Protein AF-A0A426UTX4-F1 (afdb_monomer)

Secondary structure (DSSP, 8-state):
----PPPSS-TTT----EEEE---TT-S---SSEEEETTT--EEE-----PPPPP-PPPP--PPPP-

Solvent-accessible surface area (backbone atoms only — not comparable to full-atom values): 4831 Å² total; per-residue (Å²): 132,90,77,78,84,74,77,70,52,38,95,85,80,63,50,62,63,64,41,85,33,79,57,56,96,86,45,96,56,89,56,75,75,21,32,31,28,73,88,79,69,47,76,48,66,83,80,91,88,78,82,80,77,82,81,84,73,74,77,75,83,80,68,83,79,83,132

Sequence (67 aa):
MSARVVPYYCPYCGEEDLRPYEADDDSDVEIRGGWHCADCTRVFAVKYHGMAAAPTYAAPPTGPAPE

Structure (mmCIF, N/CA/C/O backbone):
data_AF-A0A426UTX4-F1
#
_entry.id   AF-A0A426UTX4-F1
#
loop_
_atom_site.group_PDB
_atom_site.id
_atom_site.type_symbol
_atom_site.label_atom_id
_atom_site.label_alt_id
_atom_site.label_comp_id
_atom_site.label_asym_id
_atom_site.label_entity_id
_atom_site.label_seq_id
_atom_site.pdbx_PDB_ins_code
_atom_site.Cartn_x
_atom_site.Cartn_y
_atom_site.Cartn_z
_atom_site.occupancy
_atom_site.B_iso_or_equiv
_atom_site.auth_seq_id
_atom_site.auth_comp_id
_atom_site.auth_asym_id
_atom_site.auth_atom_id
_atom_site.pdbx_PDB_model_num
ATOM 1 N N . MET A 1 1 ? 8.868 -19.341 10.572 1.00 41.31 1 MET A N 1
ATOM 2 C CA . MET A 1 1 ? 7.922 -18.717 9.622 1.00 41.31 1 MET A CA 1
ATOM 3 C C . MET A 1 1 ? 8.528 -17.417 9.117 1.00 41.31 1 MET A C 1
ATOM 5 O O . MET A 1 1 ? 8.630 -16.478 9.891 1.00 41.31 1 MET A O 1
ATOM 9 N N . SER A 1 2 ? 8.979 -17.365 7.861 1.00 50.94 2 SER A N 1
ATOM 10 C CA . SER A 1 2 ? 9.320 -16.101 7.192 1.00 50.94 2 SER A CA 1
ATOM 11 C C . SER A 1 2 ? 8.041 -15.586 6.529 1.00 50.94 2 SER A C 1
ATOM 13 O O . SER A 1 2 ? 7.803 -15.820 5.350 1.00 50.94 2 SER A O 1
ATOM 15 N N . ALA A 1 3 ? 7.129 -15.025 7.324 1.00 54.38 3 ALA A N 1
ATOM 16 C CA . ALA A 1 3 ? 5.889 -14.480 6.784 1.00 54.38 3 ALA A CA 1
ATOM 17 C C . ALA A 1 3 ? 6.190 -13.091 6.206 1.00 54.38 3 ALA A C 1
ATOM 19 O O . ALA A 1 3 ? 6.277 -12.110 6.942 1.00 54.38 3 ALA A O 1
ATOM 20 N N . ARG A 1 4 ? 6.398 -13.010 4.888 1.00 66.81 4 ARG A N 1
ATOM 21 C CA . ARG A 1 4 ? 6.312 -11.739 4.161 1.00 66.81 4 ARG A CA 1
ATOM 22 C C . ARG A 1 4 ? 4.833 -11.369 4.130 1.00 66.81 4 ARG A C 1
ATOM 24 O O . ARG A 1 4 ? 4.044 -12.087 3.525 1.00 66.81 4 ARG A O 1
ATOM 31 N N . VAL A 1 5 ? 4.446 -10.318 4.848 1.00 74.56 5 VAL A N 1
ATOM 32 C CA . VAL A 1 5 ? 3.067 -9.825 4.798 1.00 74.56 5 VAL A CA 1
ATOM 33 C C . VAL A 1 5 ? 2.808 -9.310 3.388 1.00 74.56 5 VAL A C 1
ATOM 35 O O . VAL A 1 5 ? 3.572 -8.490 2.879 1.00 74.56 5 VAL A O 1
ATOM 38 N N . VAL A 1 6 ? 1.745 -9.811 2.770 1.00 82.62 6 VAL A N 1
ATOM 39 C CA . VAL A 1 6 ? 1.242 -9.312 1.492 1.00 82.62 6 VAL A CA 1
ATOM 40 C C . VAL A 1 6 ? 0.171 -8.265 1.808 1.00 82.62 6 VAL A C 1
ATOM 42 O O . VAL A 1 6 ? -0.757 -8.578 2.559 1.00 82.62 6 VAL A O 1
ATOM 45 N N . PRO A 1 7 ? 0.293 -7.018 1.320 1.00 88.69 7 PRO A N 1
ATOM 46 C CA . PRO A 1 7 ? -0.811 -6.072 1.377 1.00 88.69 7 PRO A CA 1
ATOM 47 C C . PRO A 1 7 ? -1.960 -6.587 0.502 1.00 88.69 7 PRO A C 1
ATOM 49 O O . PRO A 1 7 ? -1.725 -7.024 -0.618 1.00 88.69 7 PRO A O 1
ATOM 52 N N . TYR A 1 8 ? -3.192 -6.542 1.011 1.00 93.19 8 TYR A N 1
ATOM 53 C CA . TYR A 1 8 ? -4.371 -6.985 0.254 1.00 93.19 8 TYR A CA 1
ATOM 54 C C . TYR A 1 8 ? -4.943 -5.886 -0.650 1.00 93.19 8 TYR A C 1
ATOM 56 O O . TYR A 1 8 ? -5.496 -6.196 -1.692 1.00 93.19 8 TYR A O 1
ATOM 64 N N . TYR A 1 9 ? -4.761 -4.612 -0.283 1.00 96.44 9 TYR A N 1
ATOM 65 C CA . TYR A 1 9 ? -5.300 -3.462 -1.011 1.00 96.44 9 TYR A CA 1
ATOM 66 C C . TYR A 1 9 ? -4.215 -2.424 -1.289 1.00 96.44 9 TYR A C 1
ATOM 68 O O . TYR A 1 9 ? -3.377 -2.134 -0.425 1.00 96.44 9 TYR A O 1
ATOM 76 N N . CYS A 1 10 ? -4.262 -1.817 -2.473 1.00 96.88 10 CYS A N 1
ATOM 77 C CA . CYS A 1 10 ? -3.448 -0.659 -2.812 1.00 96.88 10 CYS A CA 1
ATOM 78 C C . CYS A 1 10 ? -3.804 0.518 -1.885 1.00 96.88 10 CYS A C 1
ATOM 80 O O . CYS A 1 10 ? -4.951 0.969 -1.907 1.00 96.88 10 CYS A O 1
ATOM 82 N N . PRO A 1 11 ? -2.851 1.102 -1.133 1.00 96.25 11 PRO A N 1
ATOM 83 C CA . PRO A 1 11 ? -3.142 2.211 -0.219 1.00 96.25 11 PRO A CA 1
ATOM 84 C C . PRO A 1 11 ? -3.539 3.511 -0.937 1.00 96.25 11 PRO A C 1
ATOM 86 O O . PRO A 1 11 ? -3.926 4.475 -0.282 1.00 96.25 11 PRO A O 1
ATOM 89 N N . TYR A 1 12 ? -3.431 3.551 -2.269 1.00 97.12 12 TYR A N 1
ATOM 90 C CA . TYR 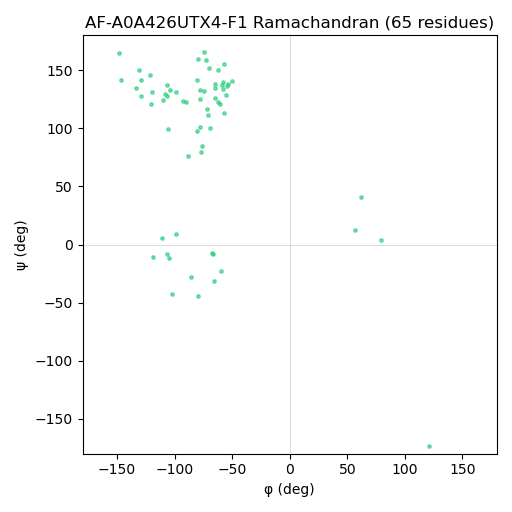A 1 12 ? -3.753 4.722 -3.081 1.00 97.12 12 TYR A CA 1
ATOM 91 C C . TYR A 1 12 ? -5.106 4.619 -3.793 1.00 97.12 12 TYR A C 1
ATOM 93 O O . TYR A 1 12 ? -5.824 5.612 -3.832 1.00 97.12 12 TYR A O 1
ATOM 101 N N . CYS A 1 13 ? -5.456 3.461 -4.367 1.00 97.88 13 CYS A N 1
ATOM 102 C CA . CYS A 1 13 ? -6.698 3.294 -5.139 1.00 97.88 13 CYS A CA 1
ATOM 103 C C . CYS A 1 13 ? -7.668 2.246 -4.580 1.00 97.88 13 CYS A C 1
ATOM 105 O O . CYS A 1 13 ? -8.805 2.208 -5.026 1.00 97.88 13 CYS A O 1
ATOM 107 N N . GLY A 1 14 ? -7.255 1.429 -3.606 1.00 97.56 14 GLY A N 1
ATOM 108 C CA . GLY A 1 14 ? -8.109 0.397 -3.014 1.00 97.56 14 GLY A CA 1
ATOM 109 C C . 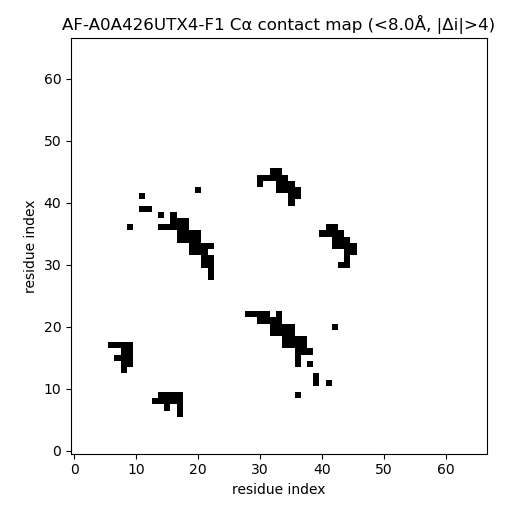GLY A 1 14 ? -8.257 -0.885 -3.838 1.00 97.56 14 GLY A C 1
ATOM 110 O O . GLY A 1 14 ? -8.986 -1.765 -3.408 1.00 97.56 14 GLY A O 1
ATOM 111 N N . GLU A 1 15 ? -7.560 -1.016 -4.969 1.00 98.19 15 GLU A N 1
ATOM 112 C CA . GLU A 1 15 ? -7.589 -2.227 -5.806 1.00 98.19 15 GLU A CA 1
ATOM 113 C C . GLU A 1 15 ? -6.684 -3.342 -5.258 1.00 98.19 15 GLU A C 1
ATOM 115 O O . GLU A 1 15 ? -5.757 -3.083 -4.481 1.00 98.19 15 GLU A O 1
ATOM 120 N N . GLU A 1 16 ? -6.946 -4.582 -5.675 1.00 97.06 16 GLU A N 1
ATOM 121 C CA . GLU A 1 16 ? -6.333 -5.801 -5.118 1.00 97.06 16 GLU A CA 1
ATOM 122 C C . GLU A 1 16 ? -5.246 -6.434 -6.018 1.00 97.06 16 GLU A C 1
ATOM 124 O O . GLU A 1 16 ? -4.499 -7.290 -5.537 1.00 97.06 16 GLU A O 1
ATOM 129 N N . ASP A 1 17 ? -5.089 -6.029 -7.295 1.00 96.12 17 ASP A N 1
ATOM 130 C CA . ASP A 1 17 ? -4.015 -6.547 -8.178 1.00 96.12 17 ASP A CA 1
ATOM 131 C C . ASP A 1 17 ? -2.662 -5.902 -7.826 1.00 96.12 17 ASP A C 1
ATOM 133 O O . ASP A 1 17 ? -2.190 -4.938 -8.443 1.00 96.12 17 ASP A O 1
ATOM 137 N N . LEU A 1 18 ? -2.053 -6.439 -6.766 1.00 96.31 18 LEU A N 1
ATOM 138 C CA . LEU A 1 18 ? -0.741 -6.065 -6.253 1.00 96.31 18 LEU A CA 1
ATOM 139 C C . LEU A 1 18 ? 0.294 -7.140 -6.585 1.00 96.31 18 LEU A C 1
ATOM 141 O O . LEU A 1 18 ? 0.140 -8.315 -6.248 1.00 96.31 18 LEU A O 1
ATOM 145 N N . ARG A 1 19 ? 1.404 -6.723 -7.196 1.00 94.75 19 ARG A N 1
ATOM 146 C CA . ARG A 1 19 ? 2.494 -7.613 -7.619 1.00 94.75 19 ARG A CA 1
ATOM 147 C C . ARG A 1 19 ? 3.807 -7.203 -6.964 1.00 94.75 19 ARG A C 1
ATOM 149 O O . ARG A 1 19 ? 4.015 -6.004 -6.776 1.00 94.75 19 ARG A O 1
ATOM 156 N N . PRO A 1 20 ? 4.705 -8.144 -6.628 1.00 93.81 20 PRO A N 1
ATOM 157 C CA . PRO A 1 20 ? 6.043 -7.794 -6.171 1.00 93.81 20 PRO A CA 1
ATOM 158 C C . PRO A 1 20 ? 6.740 -6.885 -7.185 1.00 93.81 20 PRO A C 1
ATOM 160 O O . PRO A 1 20 ? 6.662 -7.125 -8.390 1.00 93.81 20 PRO A O 1
ATOM 163 N N . TYR A 1 21 ? 7.405 -5.850 -6.687 1.00 92.38 21 TYR A N 1
ATOM 164 C CA . TYR A 1 21 ? 8.210 -4.937 -7.482 1.00 92.38 21 TYR A CA 1
ATOM 165 C C . TYR A 1 21 ? 9.653 -4.971 -6.984 1.00 92.38 21 TYR A C 1
ATOM 167 O O . TYR A 1 21 ? 9.935 -4.675 -5.816 1.00 92.38 21 TYR A O 1
ATOM 175 N N . GLU A 1 22 ? 10.551 -5.332 -7.889 1.00 89.12 22 GLU A N 1
ATOM 176 C CA . GLU A 1 22 ? 11.995 -5.253 -7.718 1.00 89.12 22 GLU A CA 1
ATOM 177 C C . GLU A 1 22 ? 12.481 -4.142 -8.650 1.00 89.12 22 GLU A C 1
ATOM 179 O O . GLU A 1 22 ? 12.138 -4.137 -9.829 1.00 89.12 22 GLU A O 1
ATOM 184 N N . ALA A 1 23 ? 13.185 -3.155 -8.097 1.00 85.88 23 ALA A N 1
ATOM 185 C CA . ALA A 1 23 ? 13.792 -2.109 -8.905 1.00 85.88 23 ALA A CA 1
ATOM 186 C C . ALA A 1 23 ? 15.017 -2.676 -9.626 1.00 85.88 23 ALA A C 1
ATOM 188 O O . ALA A 1 23 ? 15.855 -3.317 -8.989 1.00 85.88 23 ALA A O 1
ATOM 189 N N . ASP A 1 24 ? 15.110 -2.419 -10.928 1.00 85.31 24 ASP A N 1
ATOM 190 C CA . ASP A 1 24 ? 16.319 -2.671 -11.709 1.00 85.31 24 ASP A CA 1
ATOM 191 C C . ASP A 1 24 ? 17.405 -1.639 -11.361 1.00 85.31 24 ASP A C 1
ATOM 193 O O . ASP A 1 24 ? 17.092 -0.538 -10.903 1.00 85.31 24 ASP A O 1
ATOM 197 N N . ASP A 1 25 ? 18.674 -1.962 -11.626 1.00 83.06 25 ASP A N 1
ATOM 198 C CA . ASP A 1 25 ? 19.819 -1.087 -11.310 1.00 83.06 25 ASP A CA 1
ATOM 199 C C . ASP A 1 25 ? 19.756 0.291 -12.010 1.00 83.06 25 ASP A C 1
ATOM 201 O O . ASP A 1 25 ? 20.347 1.255 -11.529 1.00 83.06 25 ASP A O 1
ATOM 205 N N . ASP A 1 26 ? 19.018 0.396 -13.122 1.00 84.12 26 ASP A N 1
ATOM 206 C CA . ASP A 1 26 ? 18.820 1.628 -13.903 1.00 84.12 26 ASP A CA 1
ATOM 207 C C . ASP A 1 26 ? 17.487 2.349 -13.584 1.00 84.12 26 ASP A C 1
ATOM 209 O O . ASP A 1 26 ? 17.083 3.276 -14.290 1.00 84.12 26 ASP A O 1
ATOM 213 N N . SER A 1 27 ? 16.758 1.916 -12.550 1.00 81.56 27 SER A N 1
ATOM 214 C CA . SER A 1 27 ? 15.496 2.527 -12.115 1.00 81.56 27 SER A CA 1
ATOM 215 C C . SER A 1 27 ? 15.732 3.816 -11.320 1.00 81.56 27 SER A C 1
ATOM 217 O O . SER A 1 27 ? 16.462 3.818 -10.334 1.00 81.56 27 SER A O 1
ATOM 219 N N . ASP A 1 28 ? 14.998 4.890 -11.635 1.00 84.38 28 ASP A N 1
ATOM 220 C CA . ASP A 1 28 ? 14.956 6.107 -10.799 1.00 84.38 28 ASP A CA 1
ATOM 221 C C . ASP A 1 28 ? 14.293 5.871 -9.418 1.00 84.38 28 ASP A C 1
ATOM 223 O O . ASP A 1 28 ? 14.275 6.755 -8.554 1.00 84.38 28 ASP A O 1
ATOM 227 N N . VAL A 1 29 ? 13.693 4.695 -9.204 1.00 79.06 29 VAL A N 1
ATOM 228 C CA . VAL A 1 29 ? 12.974 4.319 -7.982 1.00 79.06 29 VAL A CA 1
ATOM 229 C C . VAL A 1 29 ? 13.804 3.328 -7.170 1.00 79.06 29 VAL A C 1
ATOM 231 O O . VAL A 1 29 ? 13.765 2.123 -7.400 1.00 79.06 29 VAL A O 1
ATOM 234 N N . GLU A 1 30 ? 14.488 3.843 -6.152 1.00 85.38 30 GLU A N 1
ATOM 235 C CA . GLU A 1 30 ? 15.225 3.058 -5.157 1.00 85.38 30 GLU A CA 1
ATOM 236 C C . GLU A 1 30 ? 14.270 2.444 -4.120 1.00 85.38 30 GLU A C 1
ATOM 238 O O . GLU A 1 30 ? 13.803 3.122 -3.194 1.00 85.38 30 GLU A O 1
ATOM 243 N N . ILE A 1 31 ? 13.952 1.151 -4.249 1.00 86.38 31 ILE A N 1
ATOM 244 C CA . ILE A 1 31 ? 13.002 0.478 -3.351 1.00 86.38 31 ILE A CA 1
ATOM 245 C C . ILE A 1 31 ? 13.356 -0.991 -3.095 1.00 86.38 31 ILE A C 1
ATOM 247 O O . ILE A 1 31 ? 13.783 -1.722 -3.981 1.00 86.38 31 ILE A O 1
ATOM 251 N N . ARG A 1 32 ? 13.153 -1.451 -1.853 1.00 86.69 32 ARG A N 1
ATOM 252 C CA . ARG A 1 32 ? 13.364 -2.851 -1.443 1.00 86.69 32 ARG A CA 1
ATOM 253 C C . ARG A 1 32 ? 12.065 -3.455 -0.936 1.00 86.69 32 ARG A C 1
ATOM 255 O O . ARG A 1 32 ? 11.424 -2.870 -0.065 1.00 86.69 32 ARG A O 1
ATOM 262 N N . GLY A 1 33 ? 11.717 -4.643 -1.434 1.00 87.88 33 GLY A N 1
ATOM 263 C CA . GLY A 1 33 ? 10.455 -5.305 -1.086 1.00 87.88 33 GLY A CA 1
ATOM 264 C C . GLY A 1 33 ? 9.236 -4.487 -1.520 1.00 87.88 33 GL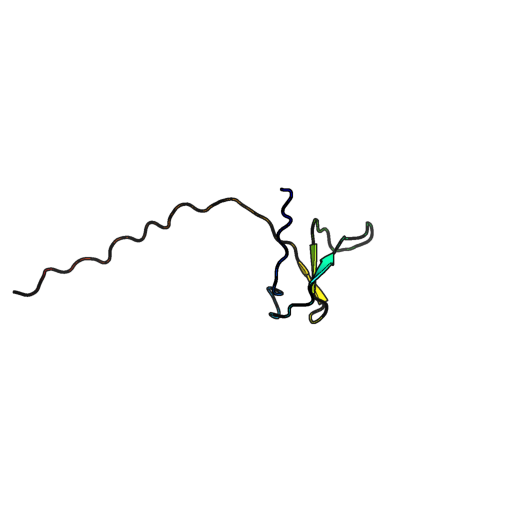Y A C 1
ATOM 265 O O . GLY A 1 33 ? 8.289 -4.340 -0.744 1.00 87.88 33 GLY A O 1
ATOM 266 N N . GLY A 1 34 ? 9.316 -3.892 -2.713 1.00 92.56 34 GLY A N 1
ATOM 267 C CA . GLY A 1 34 ? 8.263 -3.062 -3.274 1.00 92.56 34 GLY A CA 1
ATOM 268 C C 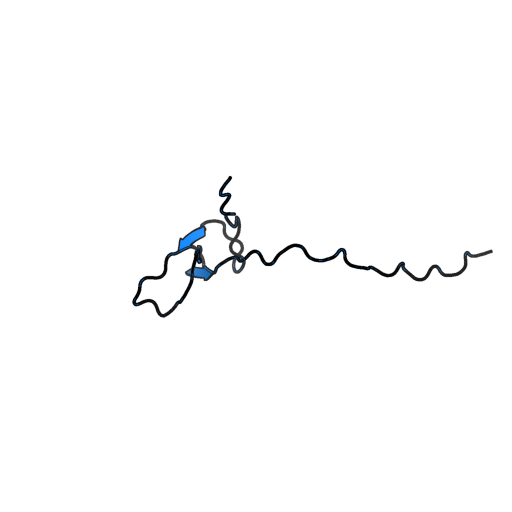. GLY A 1 34 ? 7.073 -3.877 -3.778 1.00 92.56 34 GLY A C 1
ATOM 269 O O . GLY A 1 34 ? 7.145 -5.091 -3.968 1.00 92.56 34 GLY A O 1
ATOM 270 N N . TRP A 1 35 ? 5.981 -3.167 -4.020 1.00 95.00 35 TRP A N 1
ATOM 271 C CA . TRP A 1 35 ? 4.739 -3.646 -4.600 1.00 95.00 35 TRP A CA 1
ATOM 272 C C . TRP A 1 35 ? 4.296 -2.675 -5.684 1.00 95.00 35 TRP A C 1
ATOM 274 O O . TRP A 1 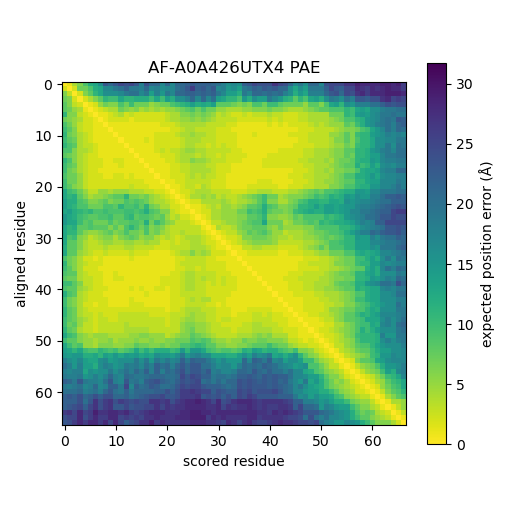35 ? 4.310 -1.465 -5.468 1.00 95.00 35 TRP A O 1
ATOM 284 N N . HIS A 1 36 ? 3.887 -3.209 -6.826 1.00 95.69 36 HIS A N 1
ATOM 285 C CA . HIS A 1 36 ? 3.299 -2.475 -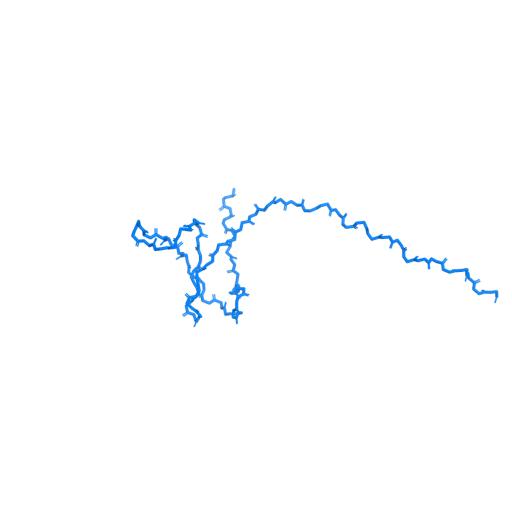7.935 1.00 95.69 36 HIS A CA 1
ATOM 286 C C . HIS A 1 36 ? 1.805 -2.798 -8.030 1.00 95.69 36 HIS A C 1
ATOM 288 O O . HIS A 1 36 ? 1.427 -3.970 -8.048 1.00 95.69 36 HIS A O 1
ATOM 294 N N . CYS A 1 37 ? 0.964 -1.766 -8.100 1.00 97.75 37 CYS A N 1
ATOM 295 C CA . CYS A 1 37 ? -0.471 -1.911 -8.352 1.00 97.75 37 CYS A CA 1
ATOM 296 C C . CYS A 1 37 ? -0.751 -1.868 -9.858 1.00 97.75 37 CYS A C 1
ATOM 298 O O . CYS A 1 37 ? -0.415 -0.875 -10.504 1.00 97.75 37 CYS A O 1
ATOM 300 N N . ALA A 1 38 ? -1.381 -2.908 -10.411 1.00 97.44 38 ALA A N 1
ATOM 301 C CA . ALA A 1 38 ? -1.655 -2.989 -11.847 1.00 97.44 38 ALA A CA 1
ATOM 302 C C . ALA A 1 38 ? -2.645 -1.913 -12.333 1.00 97.44 38 ALA A C 1
ATOM 304 O O . ALA A 1 38 ? -2.511 -1.428 -13.455 1.00 97.44 38 ALA A O 1
ATOM 305 N N . ASP A 1 39 ? -3.586 -1.499 -11.482 1.00 97.94 39 ASP A N 1
ATOM 306 C CA . ASP A 1 39 ? -4.661 -0.568 -11.843 1.00 97.94 39 ASP A CA 1
ATOM 307 C C . ASP A 1 39 ? -4.220 0.898 -11.859 1.00 97.94 39 ASP A C 1
ATOM 309 O O . ASP A 1 39 ? -4.554 1.652 -12.771 1.00 97.94 39 ASP A O 1
ATOM 313 N N . CYS A 1 40 ? -3.468 1.327 -10.839 1.00 98.00 40 CYS A N 1
ATOM 314 C CA . CYS A 1 40 ? -3.059 2.730 -10.687 1.00 98.00 40 CYS A CA 1
ATOM 315 C C . CYS A 1 40 ? -1.558 2.975 -10.888 1.00 98.00 40 CYS A C 1
ATOM 317 O O . CYS A 1 40 ? -1.092 4.087 -10.624 1.00 98.00 40 CYS A O 1
ATOM 319 N N . THR A 1 41 ? -0.823 1.930 -11.288 1.00 96.56 41 THR A N 1
ATOM 320 C CA . THR A 1 41 ? 0.602 1.903 -11.669 1.00 96.56 41 THR A CA 1
ATOM 321 C C . THR A 1 41 ? 1.593 2.411 -10.621 1.00 96.56 41 THR A C 1
ATOM 323 O O . THR A 1 41 ? 2.753 2.687 -10.925 1.00 96.56 41 THR A O 1
ATOM 326 N N . ARG A 1 42 ? 1.157 2.590 -9.370 1.00 95.56 42 ARG A N 1
ATOM 327 C CA . ARG A 1 42 ? 2.023 3.077 -8.291 1.00 95.56 42 ARG A CA 1
ATOM 328 C C . ARG A 1 42 ? 2.868 1.950 -7.726 1.00 95.56 42 ARG A C 1
ATOM 330 O O . ARG A 1 42 ? 2.379 0.839 -7.518 1.00 95.56 42 ARG A O 1
ATOM 337 N N . VAL A 1 43 ? 4.110 2.298 -7.409 1.00 95.38 43 VAL A N 1
ATOM 338 C CA . VAL A 1 43 ? 5.054 1.459 -6.678 1.00 95.38 43 VAL A CA 1
ATOM 339 C C . VAL A 1 43 ? 5.160 1.961 -5.239 1.00 95.38 43 VAL A C 1
ATOM 341 O O . VAL A 1 43 ? 5.299 3.162 -5.008 1.00 95.38 43 VAL A O 1
ATOM 344 N N . PHE A 1 44 ? 5.084 1.058 -4.263 1.00 94.00 44 PHE A N 1
ATOM 345 C CA . PHE A 1 44 ? 5.208 1.379 -2.838 1.00 94.00 44 PHE A CA 1
ATOM 346 C C . PHE A 1 44 ? 5.851 0.234 -2.053 1.00 94.00 44 PHE A C 1
ATOM 348 O O . PHE A 1 44 ? 5.915 -0.889 -2.530 1.00 94.00 44 PHE A O 1
ATOM 355 N N . ALA A 1 45 ? 6.313 0.491 -0.830 1.00 91.94 45 ALA A N 1
ATOM 356 C CA . ALA A 1 45 ? 6.822 -0.542 0.072 1.00 91.94 45 ALA A CA 1
ATOM 357 C C . ALA A 1 45 ? 6.183 -0.405 1.452 1.00 91.94 45 ALA A C 1
ATOM 359 O O . ALA A 1 45 ? 5.843 0.693 1.894 1.00 91.94 45 ALA A O 1
ATOM 360 N N . VAL A 1 46 ? 6.052 -1.532 2.149 1.00 88.38 46 VAL A N 1
ATOM 361 C CA . VAL A 1 46 ? 5.590 -1.581 3.538 1.00 88.38 46 VAL A CA 1
ATOM 362 C C . VAL A 1 46 ? 6.764 -1.894 4.457 1.00 88.38 46 VAL A C 1
ATOM 364 O O . VAL A 1 46 ? 7.591 -2.758 4.164 1.00 88.38 46 VAL A O 1
ATOM 367 N N . LYS A 1 47 ? 6.842 -1.194 5.590 1.00 86.19 47 LYS A N 1
ATOM 368 C CA . LYS A 1 47 ? 7.895 -1.390 6.588 1.00 86.19 47 LYS A CA 1
ATOM 369 C C . LYS A 1 47 ? 7.282 -1.571 7.968 1.00 86.19 47 LYS A C 1
ATOM 371 O O . LYS A 1 47 ? 6.500 -0.744 8.426 1.00 86.19 47 LYS A O 1
ATOM 376 N N . TYR A 1 48 ? 7.664 -2.648 8.648 1.00 86.31 48 TYR A N 1
ATOM 377 C CA . TYR A 1 48 ? 7.348 -2.828 10.061 1.00 86.31 48 TYR A CA 1
ATOM 378 C C . TYR A 1 48 ? 8.295 -1.976 10.912 1.00 86.31 48 TYR A C 1
ATOM 380 O O . TYR A 1 48 ? 9.515 -2.093 10.795 1.00 86.31 48 TYR A O 1
ATOM 388 N N . HIS A 1 49 ? 7.730 -1.124 11.767 1.00 89.00 49 HIS A N 1
ATOM 389 C CA . HIS A 1 49 ? 8.486 -0.221 12.641 1.00 89.00 49 HIS A CA 1
ATOM 390 C C . HIS A 1 49 ? 8.492 -0.649 14.118 1.00 89.00 49 HIS A C 1
ATOM 392 O O . HIS A 1 49 ? 9.238 -0.072 14.904 1.00 89.00 49 HIS A O 1
ATOM 398 N N . GLY A 1 50 ? 7.705 -1.659 14.50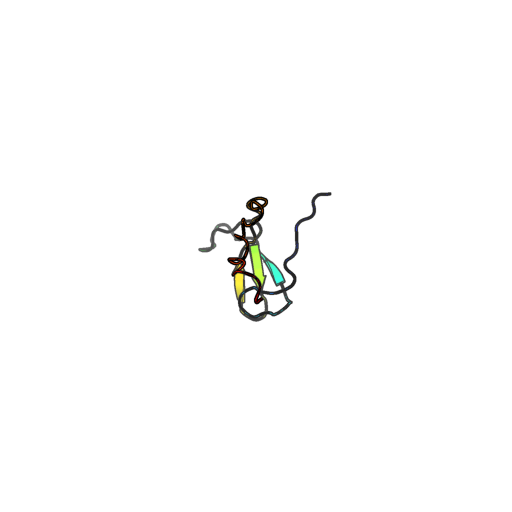2 1.00 89.25 50 GLY A N 1
ATOM 399 C CA . GLY A 1 50 ? 7.524 -2.072 15.896 1.00 89.25 50 GLY A CA 1
ATOM 400 C C . GLY A 1 50 ? 6.064 -2.004 16.349 1.00 89.25 50 GLY A C 1
ATOM 401 O O . GLY A 1 50 ? 5.165 -1.746 15.551 1.00 89.25 50 GLY A O 1
ATOM 402 N N . MET A 1 51 ? 5.841 -2.228 17.645 1.00 90.25 51 MET A N 1
ATOM 403 C CA . MET A 1 51 ? 4.541 -2.047 18.298 1.00 90.25 51 MET A CA 1
ATOM 404 C C . MET A 1 51 ? 4.518 -0.695 19.014 1.00 90.25 51 MET A C 1
ATOM 406 O O . MET A 1 51 ? 5.451 -0.371 19.748 1.00 90.25 51 MET A O 1
ATOM 410 N N . ALA A 1 52 ? 3.459 0.089 18.809 1.00 88.19 52 ALA A N 1
ATOM 411 C CA . ALA A 1 52 ? 3.250 1.323 19.558 1.00 88.19 52 ALA A CA 1
ATOM 412 C C . ALA A 1 52 ? 2.885 1.018 21.022 1.00 88.19 52 ALA A C 1
ATOM 414 O O . ALA A 1 52 ? 2.286 -0.018 21.319 1.00 88.19 52 ALA A O 1
ATOM 415 N N . ALA A 1 53 ? 3.224 1.933 21.935 1.00 86.50 53 ALA A N 1
ATOM 416 C CA . ALA A 1 53 ? 2.722 1.877 23.304 1.00 86.50 53 ALA A CA 1
ATOM 417 C C . ALA A 1 53 ? 1.190 2.009 23.312 1.00 86.50 53 ALA A C 1
ATOM 419 O O . ALA A 1 53 ? 0.618 2.670 22.442 1.00 86.50 53 ALA A O 1
ATOM 420 N N . ALA A 1 54 ? 0.532 1.397 24.302 1.00 82.25 54 ALA A N 1
ATOM 421 C CA . ALA A 1 54 ? -0.907 1.556 24.468 1.00 82.25 54 ALA A CA 1
ATOM 422 C C . ALA A 1 54 ? -1.241 3.056 24.581 1.00 82.25 54 ALA A C 1
ATOM 424 O O . ALA A 1 54 ? -0.612 3.749 25.389 1.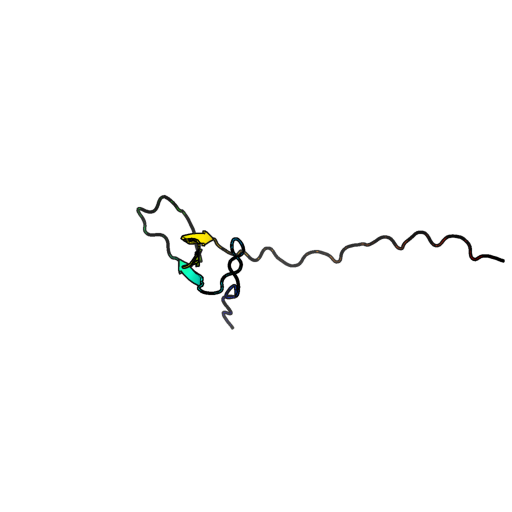00 82.25 54 ALA A O 1
ATOM 425 N N . PRO A 1 55 ? -2.189 3.578 23.782 1.00 77.81 55 PRO A N 1
ATOM 426 C CA . PRO A 1 55 ? -2.582 4.972 23.884 1.00 77.81 55 PRO A CA 1
ATOM 427 C C . PRO A 1 55 ? -3.123 5.227 25.290 1.00 77.81 55 PRO A C 1
ATOM 429 O O . PRO A 1 55 ? -4.083 4.594 25.732 1.00 77.81 55 PRO A O 1
ATOM 432 N N . THR A 1 56 ? -2.499 6.157 26.006 1.00 79.25 56 THR A N 1
ATOM 433 C CA . THR A 1 56 ? -3.021 6.643 27.280 1.00 79.25 56 THR A CA 1
ATOM 434 C C . THR A 1 56 ? -4.168 7.596 26.976 1.00 79.25 56 THR A C 1
ATOM 436 O O . THR A 1 56 ? -3.978 8.807 26.868 1.00 79.25 56 THR A O 1
ATOM 439 N N . TYR A 1 57 ? -5.367 7.056 26.787 1.00 77.69 57 TYR A N 1
ATOM 440 C CA . TYR A 1 57 ? -6.563 7.883 26.812 1.00 77.69 57 TYR A CA 1
ATOM 441 C C . TYR A 1 57 ? -6.807 8.298 28.262 1.00 77.69 57 TYR A C 1
ATOM 443 O O . TYR A 1 57 ? -7.024 7.450 29.128 1.00 77.69 57 TYR A O 1
ATOM 451 N N . ALA A 1 58 ? -6.735 9.602 28.542 1.00 77.25 58 ALA A N 1
ATOM 452 C CA . ALA A 1 58 ? -7.233 10.123 29.806 1.00 77.25 58 ALA A CA 1
ATOM 453 C C . ALA A 1 58 ? -8.717 9.750 29.916 1.00 77.25 58 ALA A C 1
ATOM 455 O O . ALA A 1 58 ? -9.465 9.899 28.945 1.00 77.25 58 ALA A O 1
ATOM 456 N N . ALA A 1 59 ? -9.134 9.244 31.079 1.00 74.62 59 ALA A N 1
ATOM 457 C CA . ALA A 1 59 ? -10.549 9.029 31.336 1.00 74.62 59 ALA A CA 1
ATOM 458 C C . ALA A 1 59 ? -11.300 10.351 31.079 1.00 74.62 59 ALA A C 1
ATOM 460 O O . ALA A 1 59 ? -10.787 11.412 31.457 1.00 74.62 59 ALA A O 1
ATOM 461 N N . PRO A 1 60 ? -12.485 10.319 30.438 1.00 76.19 60 PRO A N 1
ATOM 462 C CA . PRO A 1 60 ? -13.336 11.497 30.358 1.00 76.19 60 PRO A CA 1
ATOM 463 C C . PRO A 1 60 ? -13.507 12.079 31.768 1.00 76.19 60 PRO A C 1
ATOM 465 O O . PRO A 1 60 ? -13.630 11.293 32.713 1.00 76.19 60 PRO A O 1
ATOM 468 N N . PRO A 1 61 ? -13.507 13.412 31.948 1.00 79.00 61 PRO A N 1
ATOM 469 C CA . PRO A 1 61 ? -13.760 13.988 33.259 1.00 79.00 61 PRO A CA 1
ATOM 470 C C . PRO A 1 61 ? -15.123 13.490 33.741 1.00 79.00 61 PRO A C 1
ATOM 472 O O . PRO A 1 61 ? -16.158 13.803 33.151 1.00 79.00 61 PRO A O 1
ATOM 475 N N . THR A 1 62 ? -15.127 12.675 34.794 1.00 77.81 62 THR A N 1
ATOM 476 C CA . THR A 1 62 ? -16.356 12.302 35.483 1.00 77.81 62 THR A CA 1
ATOM 477 C C . THR A 1 62 ? -16.850 13.557 36.185 1.00 77.81 62 THR A C 1
ATOM 479 O O . THR A 1 62 ? -16.310 13.949 37.221 1.00 77.81 62 THR A O 1
ATOM 482 N N . GLY A 1 63 ? -17.828 14.231 35.580 1.00 78.00 63 GLY A N 1
ATOM 483 C CA . GLY A 1 63 ? -18.590 15.262 36.273 1.00 78.00 63 GLY A CA 1
ATOM 484 C C . GLY A 1 63 ? -19.251 14.675 37.528 1.00 78.00 63 GLY A C 1
ATOM 485 O O . GLY A 1 63 ? -19.453 13.458 37.597 1.00 78.00 63 GLY A O 1
ATOM 486 N N . PRO A 1 64 ? -19.563 15.502 38.537 1.00 77.19 64 PRO A N 1
ATOM 487 C CA . PRO A 1 64 ? -20.268 15.029 39.721 1.00 77.19 64 PRO A CA 1
ATOM 488 C C . PRO A 1 64 ? -21.613 14.402 39.324 1.00 77.19 64 PRO A C 1
ATOM 490 O O . PRO A 1 64 ? -22.299 14.901 38.430 1.00 77.19 64 PRO A O 1
ATOM 493 N N . ALA A 1 65 ? -21.961 13.288 39.974 1.00 68.25 65 ALA A N 1
ATOM 494 C CA . ALA A 1 65 ? -23.261 12.647 39.811 1.00 68.25 65 ALA A CA 1
ATOM 495 C C . ALA A 1 65 ? -24.381 13.640 40.190 1.00 68.25 65 ALA A C 1
ATOM 497 O O . ALA A 1 65 ? -24.217 14.352 41.184 1.00 68.25 65 ALA A O 1
ATOM 498 N N . PRO A 1 66 ? -25.484 13.724 39.423 1.00 72.88 66 PRO A N 1
ATOM 499 C CA . PRO A 1 66 ? -26.638 14.519 39.831 1.00 72.88 66 PRO A CA 1
ATOM 500 C C . PRO A 1 66 ? -27.267 13.923 41.105 1.00 72.88 66 PRO A C 1
ATOM 502 O O . PRO A 1 66 ? -27.339 12.698 41.222 1.00 72.88 66 PRO A O 1
ATOM 505 N N . GLU A 1 67 ? -27.660 14.799 42.043 1.00 66.44 67 GLU A N 1
ATOM 506 C CA . GLU A 1 67 ? -28.396 14.467 43.284 1.00 66.44 67 GLU A CA 1
ATOM 507 C C . GLU A 1 67 ? -29.751 13.797 43.023 1.00 66.44 67 GLU A C 1
ATOM 509 O O . GLU A 1 67 ? -30.438 14.188 42.048 1.00 66.44 67 GLU A O 1
#
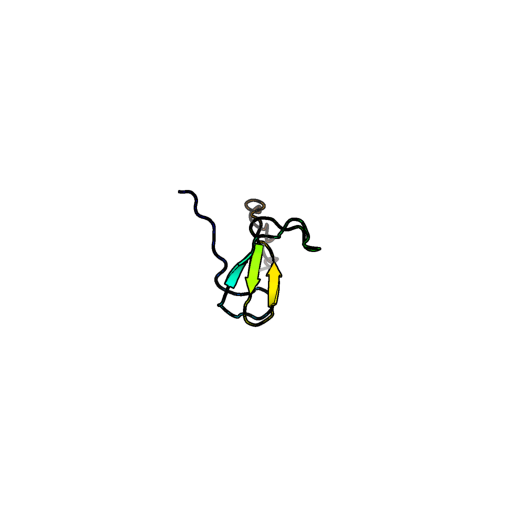
Mean predicted aligned error: 9.22 Å

pLDDT: mean 85.65, std 11.66, range [41.31, 98.19]

Organism: NCBI:txid2493553

Foldseek 3Di:
DPDPDDDQADPPPRDRQKDFDDDDPPDPDDDDRWIAHPPPGDIDHDDDPDDDDDDPDDDDPPDDDDD

Radius of gyration: 20.84 Å; Cα contacts (8 Å, |Δi|>4): 66; chains: 1; bounding box: 48×34×57 Å